Protein AF-A0A419JUA5-F1 (afdb_monomer_lite)

Sequence (119 aa):
MATEVEEERRRYKEACKEIARLALSRRAEKLNLNRLKKEVSRKYGLSSIPKNSDVLNIGISMLRGEEGAGGGVAVASVAEELRERLRRKPMRTASGVAPVAVMTSPHPCPHGRCVMCPG

pLDDT: mean 79.69, std 13.71, range [39.69, 95.5]

Secondary structure (DSSP, 8-state):
-HHHHHHHHHHHHHHHHHHHHHHHHS-GGG--HHHHHHHHHHHTT-SSPPPHHHHHHHHHHHHTSS-SSS-HHHHHHHHHHHHHHH-SS--SSTTS-------PPP---TT---TT---

Radius of gyration: 23.97 Å; chains: 1; bounding box: 47×40×68 Å

Structure (mmCIF, N/CA/C/O backbone):
data_AF-A0A419JUA5-F1
#
_entry.id   AF-A0A419JUA5-F1
#
loop_
_atom_site.group_PDB
_atom_site.id
_atom_site.type_symbol
_atom_site.label_atom_id
_atom_site.label_alt_id
_atom_site.label_comp_id
_atom_site.label_asym_id
_atom_site.label_entity_id
_atom_site.label_seq_id
_atom_site.pdbx_PDB_ins_code
_atom_site.Cartn_x
_atom_site.Cartn_y
_atom_site.Cartn_z
_atom_site.occupancy
_atom_site.B_iso_or_equiv
_atom_site.auth_seq_id
_atom_site.auth_comp_id
_atom_site.auth_asym_id
_atom_site.auth_atom_id
_atom_site.pdbx_PDB_model_num
ATOM 1 N N . MET A 1 1 ? -18.935 18.774 18.984 1.00 58.78 1 MET A N 1
ATOM 2 C CA . MET A 1 1 ? -18.095 18.990 17.784 1.00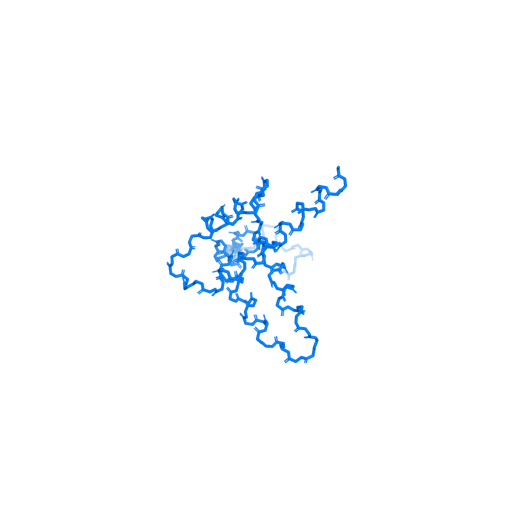 58.78 1 MET A CA 1
ATOM 3 C C . MET A 1 1 ? -16.613 18.686 18.015 1.00 58.78 1 MET A C 1
ATOM 5 O O . MET A 1 1 ? -16.153 17.707 17.450 1.00 58.78 1 MET A O 1
ATOM 9 N N . ALA A 1 2 ? -15.850 19.438 18.826 1.00 61.34 2 ALA A N 1
ATOM 10 C CA . ALA A 1 2 ? -14.408 19.158 19.011 1.00 61.34 2 ALA A CA 1
ATOM 11 C C . ALA A 1 2 ? -14.124 17.786 19.663 1.00 61.34 2 ALA A C 1
ATOM 13 O O . ALA A 1 2 ? -13.253 17.047 19.217 1.00 61.34 2 ALA A O 1
ATOM 14 N N . THR A 1 3 ? -14.928 17.411 20.655 1.00 70.12 3 THR A N 1
ATOM 15 C CA . THR A 1 3 ? -14.804 16.152 21.406 1.00 70.12 3 THR A CA 1
ATOM 16 C C . THR A 1 3 ? -15.174 14.912 20.582 1.00 70.12 3 THR A C 1
ATOM 18 O O . THR A 1 3 ? -14.514 13.882 20.676 1.00 70.12 3 THR A O 1
ATOM 21 N N . GLU A 1 4 ? -16.180 15.010 19.713 1.00 73.38 4 GLU A N 1
ATOM 22 C CA . GLU A 1 4 ? -16.639 13.898 18.862 1.00 73.38 4 GLU A CA 1
ATOM 23 C C . GLU A 1 4 ? -15.606 13.531 17.788 1.00 73.38 4 GLU A C 1
ATOM 25 O O . GLU A 1 4 ? -15.375 12.352 17.516 1.00 73.38 4 GLU A O 1
ATOM 30 N N . VAL A 1 5 ? -14.931 14.538 17.222 1.00 79.00 5 VAL A N 1
ATOM 31 C CA . VAL A 1 5 ? -13.859 14.347 16.232 1.00 79.00 5 VAL A CA 1
ATOM 32 C C . VAL A 1 5 ? -12.633 13.690 16.873 1.00 79.00 5 VAL A C 1
ATOM 34 O O . VAL A 1 5 ? -11.998 12.819 16.272 1.00 79.00 5 VAL A O 1
ATOM 37 N N . GLU A 1 6 ? -12.298 14.062 18.109 1.00 81.00 6 GLU A N 1
ATOM 38 C CA . GLU A 1 6 ? -11.208 13.432 18.860 1.00 81.00 6 GLU A CA 1
ATOM 39 C C . GLU A 1 6 ? -11.510 11.970 19.206 1.00 81.00 6 GLU A C 1
ATOM 41 O O . GLU A 1 6 ? -10.637 11.106 19.057 1.00 81.00 6 GLU A O 1
ATOM 46 N N . GLU A 1 7 ? -12.749 11.660 19.591 1.00 83.50 7 GLU A N 1
ATOM 47 C CA . GLU A 1 7 ? -13.187 10.288 19.845 1.00 83.50 7 GLU A CA 1
ATOM 48 C C . GLU A 1 7 ? -13.207 9.424 18.584 1.00 83.50 7 GLU A C 1
ATOM 50 O O . GLU A 1 7 ? -12.784 8.265 18.626 1.00 83.50 7 GLU A O 1
ATOM 55 N N . GLU A 1 8 ? -13.675 9.955 17.454 1.00 85.44 8 GLU A N 1
ATOM 56 C CA . GLU A 1 8 ? -13.622 9.252 16.169 1.00 85.44 8 GLU A CA 1
ATOM 57 C C . GLU A 1 8 ? -12.167 8.976 15.767 1.00 85.44 8 GLU A C 1
ATOM 59 O O . GLU A 1 8 ? -11.818 7.861 15.370 1.00 85.44 8 GLU A O 1
ATOM 64 N N . ARG A 1 9 ? -11.270 9.947 15.974 1.00 86.69 9 ARG A N 1
ATOM 65 C CA . ARG A 1 9 ? -9.834 9.773 15.729 1.00 86.69 9 ARG A CA 1
ATOM 66 C C . ARG A 1 9 ? -9.205 8.736 16.660 1.00 86.69 9 ARG A C 1
ATOM 68 O O . ARG A 1 9 ? -8.311 8.001 16.228 1.00 86.69 9 ARG A O 1
ATOM 75 N N . ARG A 1 10 ? -9.645 8.649 17.921 1.00 88.25 10 ARG A N 1
ATOM 76 C CA . ARG A 1 10 ? -9.202 7.613 18.870 1.00 88.25 10 ARG A CA 1
ATOM 77 C C . ARG A 1 10 ? -9.643 6.227 18.403 1.00 88.25 10 ARG A C 1
ATOM 79 O O . ARG A 1 10 ? -8.791 5.351 18.250 1.00 88.25 10 ARG A O 1
ATOM 86 N N . ARG A 1 11 ? -10.927 6.070 18.061 1.00 91.25 11 ARG A N 1
ATOM 87 C CA . ARG A 1 11 ? -11.492 4.837 17.483 1.00 91.25 11 ARG A CA 1
ATOM 88 C C . ARG A 1 11 ? -10.762 4.422 16.205 1.00 91.25 11 ARG A C 1
ATOM 90 O O . ARG A 1 11 ? -10.422 3.253 16.041 1.00 91.25 11 ARG A O 1
ATOM 97 N N . TYR A 1 12 ? -10.431 5.376 15.334 1.00 90.75 12 TYR A N 1
ATOM 98 C CA . TYR A 1 12 ? -9.672 5.121 14.107 1.00 90.75 12 TYR A CA 1
ATOM 99 C C . TYR A 1 12 ? -8.259 4.595 14.387 1.00 90.75 12 TYR A C 1
ATOM 101 O O . TYR A 1 12 ? -7.800 3.653 13.736 1.00 90.75 12 TYR A O 1
ATOM 109 N N . LYS A 1 13 ? -7.559 5.169 15.376 1.00 90.38 13 LYS A N 1
ATOM 110 C CA . LYS A 1 13 ? -6.229 4.695 15.791 1.00 90.38 13 LYS A CA 1
ATOM 111 C C . LYS A 1 13 ? -6.289 3.285 16.376 1.00 90.38 13 LYS A C 1
ATOM 113 O O . LYS A 1 13 ? -5.439 2.464 16.043 1.00 90.38 13 LYS A O 1
ATOM 118 N N . GLU A 1 14 ? -7.273 2.999 17.223 1.00 90.50 14 GLU A N 1
ATOM 119 C CA . GLU A 1 14 ? -7.467 1.669 17.812 1.00 90.50 14 GLU A CA 1
ATOM 120 C C . GLU A 1 14 ? -7.783 0.618 16.745 1.00 90.50 14 GLU A C 1
ATOM 122 O O . GLU A 1 14 ? -7.124 -0.421 16.697 1.00 90.50 14 GLU A O 1
ATOM 127 N N . ALA A 1 15 ? -8.683 0.935 15.813 1.00 91.12 15 ALA A N 1
ATOM 128 C CA . ALA A 1 15 ? -8.974 0.087 14.664 1.00 91.12 15 ALA A CA 1
ATOM 129 C C . ALA A 1 15 ? -7.720 -0.202 13.825 1.00 91.12 15 ALA A C 1
ATOM 131 O O . ALA A 1 15 ? -7.474 -1.347 13.450 1.00 91.12 15 ALA A O 1
ATOM 132 N N . CYS A 1 16 ? -6.886 0.811 13.557 1.00 89.94 16 CYS A N 1
ATOM 133 C CA . CYS A 1 16 ? -5.623 0.623 12.840 1.00 89.94 16 CYS A CA 1
ATOM 134 C C . CYS A 1 16 ? -4.675 -0.341 13.569 1.00 89.94 16 CYS A C 1
ATOM 136 O O . CYS A 1 16 ? -4.070 -1.199 12.922 1.00 89.94 16 CYS A O 1
ATOM 138 N N . LYS A 1 17 ? -4.572 -0.237 14.901 1.00 88.94 17 LYS A N 1
ATOM 139 C CA . LYS A 1 17 ? -3.761 -1.149 15.723 1.00 88.94 17 LYS A CA 1
ATOM 140 C C . LYS A 1 17 ? -4.301 -2.578 15.680 1.00 88.94 17 LYS A C 1
ATOM 142 O O . LYS A 1 17 ? -3.521 -3.512 15.503 1.00 88.94 17 LYS A O 1
ATOM 147 N N . GLU A 1 18 ? -5.616 -2.763 15.799 1.00 89.19 18 GLU A N 1
ATOM 148 C CA . GLU A 1 18 ? -6.234 -4.093 15.724 1.00 89.19 18 GLU A CA 1
ATOM 149 C C . GLU A 1 18 ? -6.026 -4.729 14.343 1.00 89.19 18 GLU A C 1
ATOM 151 O O . GLU A 1 18 ? -5.620 -5.889 14.258 1.00 89.19 18 GLU A O 1
ATOM 156 N N . ILE A 1 19 ? -6.202 -3.962 13.259 1.00 89.19 19 ILE A N 1
ATOM 157 C CA . ILE A 1 19 ? -5.938 -4.443 11.895 1.00 89.19 19 ILE A CA 1
ATOM 158 C C . ILE A 1 19 ? -4.477 -4.875 11.750 1.00 89.19 19 ILE A C 1
ATOM 160 O O . ILE A 1 19 ? -4.233 -5.935 11.183 1.00 89.19 19 ILE A O 1
ATOM 164 N N . ALA A 1 20 ? -3.514 -4.097 12.255 1.00 87.38 20 ALA A N 1
ATOM 165 C CA . ALA A 1 20 ? -2.096 -4.446 12.173 1.00 87.38 20 ALA A CA 1
ATOM 166 C C . ALA A 1 20 ? -1.775 -5.750 12.928 1.00 87.38 20 ALA A C 1
ATOM 168 O O . ALA A 1 20 ? -1.112 -6.627 12.378 1.00 87.38 20 ALA A O 1
ATOM 169 N N . ARG A 1 21 ? -2.309 -5.928 14.146 1.00 86.06 21 ARG A N 1
ATOM 170 C CA . ARG A 1 21 ? -2.139 -7.165 14.933 1.00 86.06 21 ARG A CA 1
ATOM 171 C C . ARG A 1 21 ? -2.728 -8.383 14.227 1.00 86.06 21 ARG A C 1
ATOM 173 O O . ARG A 1 21 ? -2.057 -9.402 14.097 1.00 86.06 21 ARG A O 1
ATOM 180 N N . LEU A 1 22 ? -3.967 -8.275 13.742 1.00 86.25 22 LEU A N 1
ATOM 181 C CA . LEU A 1 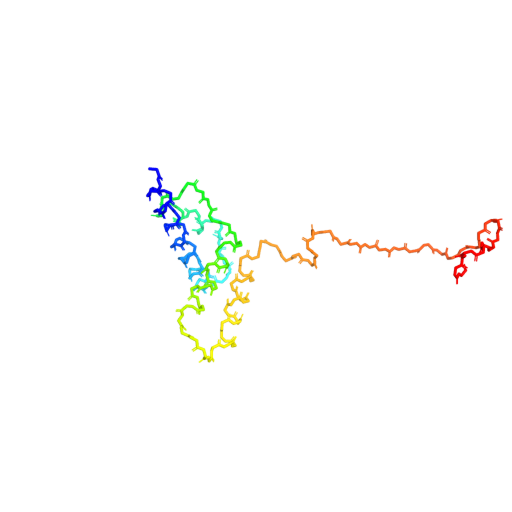22 ? -4.644 -9.361 13.023 1.00 86.25 22 LEU A CA 1
ATOM 182 C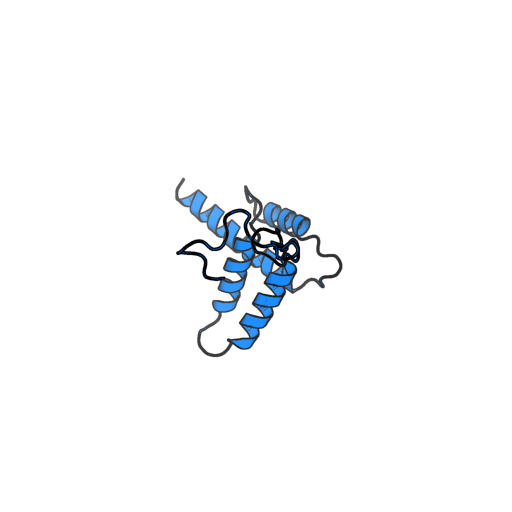 C . LEU A 1 22 ? -3.970 -9.670 11.684 1.00 86.25 22 LEU A C 1
ATOM 184 O O . LEU A 1 22 ? -3.942 -10.824 11.250 1.00 86.25 22 LEU A O 1
ATOM 188 N N . ALA A 1 23 ? -3.424 -8.641 11.035 1.00 84.62 23 ALA A N 1
ATOM 189 C CA . ALA A 1 23 ? -2.657 -8.794 9.816 1.00 84.62 23 ALA A CA 1
ATOM 190 C C . ALA A 1 23 ? -1.345 -9.534 10.054 1.00 84.62 23 ALA A C 1
ATOM 192 O O . ALA A 1 23 ? -0.940 -10.203 9.122 1.00 84.62 23 ALA A O 1
ATOM 193 N N . LEU A 1 24 ? -0.720 -9.465 11.236 1.00 81.62 24 LEU A N 1
ATOM 194 C CA . LEU A 1 24 ? 0.493 -10.221 11.592 1.00 81.62 24 LEU A CA 1
ATOM 195 C C . LEU A 1 24 ? 0.185 -11.641 12.100 1.00 81.62 24 LEU A C 1
ATOM 197 O O . LEU A 1 24 ? 0.889 -12.588 11.757 1.00 81.62 24 LEU A O 1
ATOM 201 N N . SER A 1 25 ? -0.902 -11.825 12.855 1.00 78.88 25 SER A N 1
ATOM 202 C CA . SER A 1 25 ? -1.219 -13.117 13.483 1.00 78.88 25 SER A CA 1
ATOM 203 C C . SER A 1 25 ? -1.811 -14.169 12.536 1.00 78.88 25 SER A C 1
ATOM 205 O O . SER A 1 25 ? -1.601 -15.365 12.735 1.00 78.88 25 SER A O 1
ATOM 207 N N . ARG A 1 26 ? -2.554 -13.775 11.493 1.00 71.06 26 ARG A N 1
ATOM 208 C CA . ARG A 1 26 ? -3.169 -14.730 10.549 1.00 71.06 26 ARG A CA 1
ATOM 209 C C . ARG A 1 26 ? -2.180 -15.170 9.463 1.00 71.06 26 ARG A C 1
ATOM 211 O O . ARG A 1 26 ? -1.662 -14.319 8.754 1.00 71.06 26 ARG A O 1
ATOM 218 N N . ARG A 1 27 ? -1.964 -16.482 9.271 1.00 58.84 27 ARG A N 1
ATOM 219 C CA . ARG A 1 27 ? -1.168 -17.025 8.143 1.00 58.84 27 ARG A CA 1
ATOM 220 C C . ARG A 1 27 ? -1.685 -16.498 6.791 1.00 58.84 27 ARG A C 1
ATOM 222 O O . ARG A 1 27 ? -2.891 -16.418 6.563 1.00 58.84 27 ARG A O 1
ATOM 229 N N . ALA A 1 28 ? -0.750 -16.146 5.910 1.00 55.75 28 ALA A N 1
ATOM 230 C CA . ALA A 1 28 ? -0.958 -15.301 4.733 1.00 55.75 28 ALA A CA 1
ATOM 231 C C . ALA A 1 28 ? -1.815 -15.909 3.603 1.00 55.75 28 ALA A C 1
ATOM 233 O O . ALA A 1 28 ? -2.300 -15.168 2.753 1.00 55.75 28 ALA A O 1
ATOM 234 N N . GLU A 1 29 ? -2.058 -17.220 3.586 1.00 54.81 29 GLU A N 1
ATOM 235 C CA . GLU A 1 29 ? -2.537 -17.899 2.371 1.00 54.81 29 GLU A CA 1
ATOM 236 C C . GLU A 1 29 ? -3.947 -17.496 1.902 1.00 54.81 29 GLU A C 1
ATOM 238 O O . GLU A 1 29 ? -4.250 -17.638 0.719 1.00 54.81 29 GLU A O 1
ATOM 243 N N . LYS A 1 30 ? -4.816 -16.954 2.773 1.00 56.16 30 LYS A N 1
ATOM 244 C CA . LYS A 1 30 ? -6.175 -16.498 2.392 1.00 56.16 30 LYS A CA 1
ATOM 245 C C . LYS A 1 30 ? -6.655 -15.247 3.136 1.00 56.16 30 LYS A C 1
ATOM 247 O O . LYS A 1 30 ? -7.859 -15.068 3.346 1.00 56.16 30 LYS A O 1
ATOM 252 N N . LEU A 1 31 ? -5.753 -14.363 3.569 1.00 65.12 31 LEU A N 1
ATOM 253 C CA . LEU A 1 31 ? -6.182 -13.156 4.279 1.00 65.12 31 LEU A CA 1
ATOM 254 C C . LEU A 1 31 ? -6.809 -12.146 3.304 1.00 65.12 31 LEU A C 1
ATOM 256 O O . LEU A 1 31 ? -6.123 -11.359 2.657 1.00 65.12 31 LEU A O 1
ATOM 260 N N . ASN A 1 32 ? -8.141 -12.117 3.233 1.00 78.44 32 ASN A N 1
ATOM 261 C CA . ASN A 1 32 ? -8.845 -11.045 2.536 1.00 78.44 32 ASN A CA 1
ATOM 262 C C . ASN A 1 32 ? -8.792 -9.760 3.383 1.00 78.44 32 ASN A C 1
ATOM 264 O O . ASN A 1 32 ? -9.666 -9.499 4.213 1.00 78.44 32 ASN A O 1
ATOM 268 N N . LEU A 1 33 ? -7.747 -8.953 3.177 1.00 81.31 33 LEU A N 1
ATOM 269 C CA . LEU A 1 33 ? -7.512 -7.707 3.918 1.00 81.31 33 LEU A CA 1
ATOM 270 C C . LEU A 1 33 ? -8.676 -6.722 3.831 1.00 81.31 33 LEU A C 1
ATOM 272 O O . LEU A 1 33 ? -8.969 -6.033 4.805 1.00 81.31 33 LEU A O 1
ATOM 276 N N . ASN A 1 34 ? -9.366 -6.662 2.693 1.00 84.50 34 ASN A N 1
ATOM 277 C CA . ASN A 1 34 ? -10.521 -5.782 2.538 1.00 84.50 34 ASN A CA 1
ATOM 278 C C . ASN A 1 34 ? -11.676 -6.219 3.445 1.00 84.50 34 ASN A C 1
ATOM 280 O O . ASN A 1 34 ? -12.337 -5.372 4.043 1.00 84.50 34 ASN A O 1
ATOM 284 N N . ARG A 1 35 ? -11.899 -7.531 3.587 1.00 86.62 35 ARG A N 1
ATOM 285 C CA . ARG A 1 35 ? -12.896 -8.073 4.516 1.00 86.62 35 ARG A CA 1
ATOM 286 C C . ARG A 1 35 ? -12.513 -7.793 5.968 1.00 86.62 35 ARG A C 1
ATOM 288 O O . ARG A 1 35 ? -13.343 -7.272 6.704 1.00 86.62 35 ARG A O 1
ATOM 295 N N . LEU A 1 36 ? -11.252 -8.036 6.337 1.00 87.19 36 LEU A N 1
ATOM 296 C CA . LEU A 1 36 ? -10.731 -7.733 7.675 1.00 87.19 36 LEU A CA 1
ATOM 297 C C . LEU A 1 36 ? -10.948 -6.258 8.037 1.00 87.19 36 LEU A C 1
ATOM 299 O O . LEU A 1 36 ? -11.481 -5.937 9.094 1.00 87.19 36 LEU A O 1
ATOM 303 N N . LYS A 1 37 ? -10.592 -5.348 7.126 1.00 87.62 37 LYS A N 1
ATOM 304 C CA . LYS A 1 37 ? -10.784 -3.910 7.324 1.00 87.62 37 LYS A CA 1
ATOM 305 C C . LYS A 1 37 ? -12.250 -3.534 7.490 1.00 87.62 37 LYS A C 1
ATOM 307 O O . LYS A 1 37 ? -12.546 -2.704 8.342 1.00 87.62 37 LYS A O 1
ATOM 312 N N . LYS A 1 38 ? -13.161 -4.138 6.721 1.00 88.69 38 LYS A N 1
ATOM 313 C CA . LYS A 1 38 ? -14.610 -3.914 6.865 1.00 88.69 38 LYS A CA 1
ATOM 314 C C . LYS A 1 38 ? -15.134 -4.406 8.214 1.00 88.69 38 LYS A C 1
ATOM 316 O O . LYS A 1 38 ? -15.895 -3.687 8.852 1.00 88.69 38 LYS A O 1
ATOM 321 N N . GLU A 1 39 ? -14.723 -5.596 8.650 1.00 89.50 39 GLU A N 1
ATOM 322 C CA . GLU A 1 39 ? -15.116 -6.167 9.946 1.00 89.50 39 GLU A CA 1
ATOM 323 C C . GLU A 1 39 ? -14.654 -5.273 11.105 1.00 89.50 39 GLU A C 1
ATOM 325 O O . GLU A 1 39 ? -15.469 -4.885 11.942 1.00 89.50 39 GLU A O 1
ATOM 330 N N . VAL A 1 40 ? -13.386 -4.847 11.100 1.00 90.00 40 VAL A N 1
ATOM 331 C CA . VAL A 1 40 ? -12.858 -3.951 12.139 1.00 90.00 40 VAL A CA 1
ATOM 332 C C . VAL A 1 40 ? -13.503 -2.561 12.060 1.00 90.00 40 VAL A C 1
ATOM 334 O O . VAL A 1 40 ? -13.882 -2.006 13.086 1.00 90.00 40 VAL A O 1
ATOM 337 N N . SER A 1 41 ? -13.719 -2.009 10.861 1.00 91.00 41 SER A N 1
ATOM 338 C CA . SER A 1 41 ? -14.383 -0.699 10.716 1.00 91.00 41 SER A CA 1
ATOM 339 C C . SER A 1 41 ? -15.806 -0.716 11.277 1.00 91.00 41 SER A C 1
ATOM 341 O O . SER A 1 41 ? -16.205 0.236 11.940 1.00 91.00 41 SER A O 1
ATOM 343 N N . ARG A 1 42 ? -16.549 -1.817 11.081 1.00 89.75 42 ARG A N 1
ATOM 344 C CA . ARG A 1 42 ? -17.875 -2.015 11.689 1.00 89.75 42 ARG A CA 1
ATOM 345 C C . ARG A 1 42 ? -17.798 -2.120 13.209 1.00 89.75 42 ARG A C 1
ATOM 347 O O . ARG A 1 42 ? -18.607 -1.496 13.883 1.00 89.75 42 ARG A O 1
ATOM 354 N N . LYS A 1 43 ? -16.827 -2.871 13.741 1.00 91.56 43 LYS A N 1
ATOM 355 C CA . LYS A 1 43 ? -16.625 -3.049 15.189 1.00 91.56 43 LYS A CA 1
ATOM 356 C C . LYS A 1 43 ? -16.389 -1.718 15.912 1.00 91.56 43 LYS A C 1
ATOM 358 O O . LYS A 1 43 ? -16.925 -1.513 16.992 1.00 91.56 43 LYS A O 1
ATOM 363 N N . TYR A 1 44 ? -15.619 -0.817 15.303 1.00 89.38 44 TYR A N 1
ATOM 364 C CA . TYR A 1 44 ? -15.305 0.501 15.868 1.00 89.38 44 TYR A CA 1
ATOM 365 C C . TYR A 1 44 ? -16.275 1.616 15.443 1.00 89.38 44 TYR A C 1
ATOM 367 O O . TYR A 1 44 ? -16.096 2.763 15.856 1.00 89.38 44 TYR A O 1
ATOM 375 N N . GLY A 1 45 ? -17.289 1.305 14.626 1.00 87.94 45 GLY A N 1
ATOM 376 C CA . GLY A 1 45 ? -18.260 2.283 14.128 1.00 87.94 45 GLY A CA 1
ATOM 377 C C . GLY A 1 45 ? -17.624 3.404 13.300 1.00 87.94 45 GLY A C 1
ATOM 378 O O . GLY A 1 45 ? -18.009 4.560 13.446 1.00 87.94 45 GLY A O 1
ATOM 379 N N . LEU A 1 46 ? -16.612 3.084 12.486 1.00 89.31 46 LEU A N 1
ATOM 380 C CA . LEU A 1 46 ? -15.907 4.078 11.675 1.00 89.31 46 LEU A CA 1
ATOM 381 C C . LEU A 1 46 ? -16.737 4.503 10.462 1.00 89.31 46 LEU A C 1
ATOM 383 O O . LEU A 1 46 ? -17.295 3.665 9.754 1.00 89.31 46 LEU A O 1
ATOM 387 N N . SER A 1 47 ? -16.718 5.803 10.172 1.00 84.75 47 SER A N 1
ATOM 388 C CA . SER A 1 47 ? -17.312 6.401 8.970 1.00 84.75 47 SER A CA 1
ATOM 389 C C . SER A 1 47 ? -16.577 6.019 7.676 1.00 84.75 47 SER A C 1
ATOM 391 O O . SER A 1 47 ? -17.156 6.037 6.591 1.00 84.75 47 SER A O 1
ATOM 393 N N . SER A 1 48 ? -15.295 5.649 7.777 1.00 87.19 48 SER A N 1
ATOM 394 C CA . SER A 1 48 ? -14.427 5.341 6.641 1.00 87.19 48 SER A CA 1
ATOM 395 C C . SER A 1 48 ? -13.516 4.148 6.917 1.00 87.19 48 SER A C 1
ATOM 397 O O . SER A 1 48 ? -13.144 3.859 8.055 1.00 87.19 48 SER A O 1
ATOM 399 N N . ILE A 1 49 ? -13.133 3.448 5.848 1.00 90.38 49 ILE A N 1
ATOM 400 C CA . ILE A 1 49 ? -12.247 2.287 5.923 1.00 90.38 49 ILE A CA 1
ATOM 401 C C . ILE A 1 49 ? -10.793 2.766 6.070 1.00 90.38 49 ILE A C 1
ATOM 403 O O . ILE A 1 49 ? -10.319 3.518 5.212 1.00 90.38 49 ILE A O 1
ATOM 407 N N . PRO A 1 50 ? -10.034 2.279 7.071 1.00 89.75 50 PRO A N 1
ATOM 408 C CA . PRO A 1 50 ? -8.651 2.689 7.270 1.00 89.75 50 PRO A CA 1
ATOM 409 C C . PRO A 1 50 ? -7.757 2.459 6.050 1.00 89.75 50 PRO A C 1
ATOM 411 O O . PRO A 1 50 ? -7.790 1.388 5.429 1.00 89.75 50 PRO A O 1
ATOM 414 N N . LYS A 1 51 ? -6.896 3.427 5.719 1.00 88.56 51 LYS A N 1
ATOM 415 C CA . LYS A 1 51 ? -5.933 3.309 4.608 1.00 88.56 51 LYS A CA 1
ATOM 416 C C . LYS A 1 51 ? -4.805 2.334 4.952 1.00 88.56 51 LYS A C 1
ATOM 418 O O . LYS A 1 51 ? -4.491 2.102 6.114 1.00 88.56 51 LYS A O 1
ATOM 423 N N . ASN A 1 52 ? -4.189 1.708 3.945 1.00 87.62 52 ASN A N 1
ATOM 424 C CA . ASN A 1 52 ? -3.051 0.800 4.180 1.00 87.62 52 ASN A CA 1
ATOM 425 C C . ASN A 1 52 ? -1.848 1.558 4.770 1.00 87.62 52 ASN A C 1
ATOM 427 O O . ASN A 1 52 ? -1.196 1.031 5.663 1.00 87.62 52 ASN A O 1
ATOM 431 N N . SER A 1 53 ? -1.615 2.800 4.325 1.00 85.38 53 SER A N 1
ATOM 432 C CA . SER A 1 53 ? -0.603 3.711 4.880 1.00 85.38 53 SER A CA 1
ATOM 433 C C . SER A 1 53 ? -0.798 3.953 6.374 1.00 85.38 53 SER A C 1
ATOM 435 O O . SER A 1 53 ? 0.158 3.908 7.138 1.00 85.38 53 SER A O 1
ATOM 437 N N . ASP A 1 54 ? -2.043 4.171 6.793 1.00 89.38 54 ASP A N 1
ATOM 438 C CA . ASP A 1 54 ? -2.359 4.559 8.166 1.00 89.38 54 ASP A CA 1
ATOM 439 C C . ASP A 1 54 ? -2.222 3.363 9.102 1.00 89.38 54 ASP A C 1
ATOM 441 O O . ASP A 1 54 ? -1.600 3.476 10.153 1.00 89.38 54 ASP A O 1
ATOM 445 N N . VAL A 1 55 ? -2.716 2.193 8.679 1.00 89.50 55 VAL A N 1
ATOM 446 C CA . VAL A 1 55 ? -2.516 0.925 9.397 1.00 89.50 55 VAL A CA 1
ATOM 447 C C . VAL A 1 55 ? -1.027 0.619 9.547 1.00 89.50 55 VAL A C 1
ATOM 449 O O . VAL A 1 55 ? -0.600 0.214 10.623 1.00 89.50 55 VAL A O 1
ATOM 452 N N . LEU A 1 56 ? -0.227 0.846 8.501 1.00 86.69 56 LEU A N 1
ATOM 453 C CA . LEU A 1 56 ? 1.215 0.634 8.558 1.00 86.69 56 LEU A CA 1
ATOM 454 C C . LEU A 1 56 ? 1.889 1.601 9.542 1.00 86.69 56 LEU A C 1
ATOM 456 O O . LEU A 1 56 ? 2.607 1.165 10.435 1.00 86.69 56 LEU A O 1
ATOM 460 N N . ASN A 1 57 ? 1.636 2.904 9.411 1.00 85.62 57 ASN A N 1
ATOM 461 C CA . ASN A 1 57 ? 2.272 3.927 10.243 1.00 85.62 57 ASN A CA 1
ATOM 462 C C . ASN A 1 57 ? 1.869 3.804 11.719 1.00 85.62 57 ASN A C 1
ATOM 464 O O . ASN A 1 57 ? 2.724 3.888 12.599 1.00 85.62 57 ASN A O 1
ATOM 468 N N . ILE A 1 58 ? 0.581 3.578 11.995 1.00 87.50 58 ILE A N 1
ATOM 469 C CA . ILE A 1 58 ? 0.049 3.436 13.359 1.00 87.50 58 ILE A CA 1
ATOM 470 C C . ILE A 1 58 ? 0.422 2.072 13.956 1.00 87.50 58 ILE A C 1
ATOM 472 O O . ILE A 1 58 ? 0.706 1.974 15.148 1.00 87.50 58 ILE A O 1
ATOM 476 N N . GLY A 1 59 ? 0.447 1.015 13.142 1.00 82.56 59 GLY A N 1
ATOM 477 C CA . GLY A 1 59 ? 0.913 -0.304 13.566 1.00 82.56 59 GLY A CA 1
ATOM 478 C C . GLY A 1 59 ? 2.387 -0.278 13.967 1.00 82.56 59 GLY A C 1
ATOM 479 O O . GLY A 1 59 ? 2.737 -0.746 15.045 1.00 82.56 59 GLY A O 1
ATOM 480 N N . ILE A 1 60 ? 3.244 0.349 13.153 1.00 81.06 60 ILE A N 1
ATOM 481 C CA . ILE A 1 60 ? 4.669 0.515 13.469 1.00 81.06 60 ILE A CA 1
ATOM 482 C C . ILE A 1 60 ? 4.863 1.416 14.693 1.00 81.06 60 ILE A C 1
ATOM 484 O O . ILE A 1 60 ? 5.712 1.117 15.527 1.00 81.06 60 ILE A O 1
ATOM 488 N N . SER A 1 61 ? 4.096 2.503 14.839 1.00 79.44 61 SER A N 1
ATOM 489 C CA . SER A 1 61 ? 4.226 3.371 16.016 1.00 79.44 61 SER A CA 1
ATOM 490 C C . SER A 1 61 ? 3.802 2.678 17.311 1.00 79.44 61 SER A C 1
ATOM 492 O O . SER A 1 61 ? 4.383 2.962 18.352 1.00 79.44 61 SER A O 1
ATOM 494 N N . MET A 1 62 ? 2.859 1.728 17.253 1.00 73.75 62 MET A N 1
ATOM 495 C CA . MET A 1 62 ? 2.547 0.855 18.387 1.00 73.75 62 MET A CA 1
ATOM 496 C C . MET A 1 62 ? 3.752 -0.017 18.763 1.00 73.75 62 MET A C 1
ATOM 498 O O . MET A 1 62 ? 4.104 -0.073 19.931 1.00 73.75 62 MET A O 1
ATOM 502 N N . LEU A 1 63 ? 4.397 -0.650 17.781 1.00 67.38 63 LEU A N 1
ATOM 503 C CA . LEU A 1 63 ? 5.550 -1.534 17.999 1.00 67.38 63 LEU A CA 1
ATOM 504 C C . LEU A 1 63 ? 6.811 -0.786 18.464 1.00 67.38 63 LEU A C 1
ATOM 506 O O . LEU A 1 63 ? 7.705 -1.387 19.042 1.00 67.38 63 LEU A O 1
ATOM 510 N N . ARG A 1 64 ? 6.895 0.521 18.194 1.00 66.50 64 ARG A N 1
ATOM 511 C CA . ARG A 1 64 ? 7.968 1.410 18.675 1.00 66.50 64 ARG A CA 1
ATOM 512 C C . ARG A 1 64 ? 7.681 2.023 20.050 1.00 66.50 64 ARG A C 1
ATOM 514 O O . ARG A 1 64 ? 8.564 2.661 20.606 1.00 66.50 64 ARG A O 1
ATOM 521 N N . GLY A 1 65 ? 6.445 1.906 20.541 1.00 53.84 65 GLY A N 1
ATOM 522 C CA . GLY A 1 65 ? 5.958 2.540 21.770 1.00 53.84 65 GLY A CA 1
ATOM 523 C C . GLY A 1 65 ? 6.150 1.713 23.042 1.00 53.84 65 GLY A C 1
ATOM 524 O O . GLY A 1 65 ? 5.738 2.165 24.104 1.00 53.84 65 GLY A O 1
ATOM 525 N N . GLU A 1 66 ? 6.774 0.541 22.947 1.00 47.56 66 GLU A N 1
ATOM 526 C CA . GLU A 1 66 ? 7.291 -0.213 24.089 1.00 47.56 66 GLU A CA 1
ATOM 527 C C . GLU A 1 66 ? 8.814 -0.015 24.122 1.00 47.56 66 GLU A C 1
ATOM 529 O O . GLU A 1 66 ? 9.573 -0.776 23.539 1.00 47.56 66 GLU A O 1
ATOM 534 N N . GLU A 1 67 ? 9.189 1.104 24.746 1.00 39.69 67 GLU A N 1
ATOM 535 C CA . GLU A 1 67 ? 10.498 1.479 25.296 1.00 39.69 67 GLU A CA 1
ATOM 536 C C . GLU A 1 67 ? 11.721 1.580 24.360 1.00 39.69 67 GLU A C 1
ATOM 538 O O . GLU A 1 67 ? 12.024 0.755 23.499 1.00 39.69 67 GLU A O 1
ATOM 543 N N . GLY A 1 68 ? 12.447 2.687 24.537 1.00 45.53 68 GLY A N 1
ATOM 544 C CA . GLY A 1 68 ? 13.688 2.972 23.836 1.00 45.53 68 GLY A CA 1
ATOM 545 C C . GLY A 1 68 ? 14.785 1.942 24.112 1.00 45.53 68 GLY A C 1
ATOM 546 O O . GLY A 1 68 ? 14.756 1.206 25.087 1.00 45.53 68 GLY A O 1
ATOM 547 N N . ALA A 1 69 ? 15.797 1.969 23.243 1.00 42.44 69 ALA A N 1
ATOM 548 C CA . ALA A 1 69 ? 17.079 1.284 23.405 1.00 42.44 69 ALA A CA 1
ATOM 549 C C . ALA A 1 69 ? 17.021 -0.263 23.435 1.00 42.44 69 ALA A C 1
ATOM 551 O O . ALA A 1 69 ? 17.080 -0.885 24.486 1.00 42.44 69 ALA A O 1
ATOM 552 N N . GLY A 1 70 ? 17.023 -0.903 22.254 1.00 40.38 70 GLY A N 1
ATOM 553 C CA . GLY A 1 70 ? 17.472 -2.307 22.144 1.00 40.38 70 GLY A CA 1
ATOM 554 C C . GLY A 1 70 ? 16.865 -3.170 21.032 1.00 40.38 70 GLY A C 1
ATOM 555 O O . GLY A 1 70 ? 17.459 -4.172 20.653 1.00 40.38 70 GLY A O 1
ATOM 556 N N . GLY A 1 71 ? 15.717 -2.797 20.458 1.00 45.38 71 GLY A N 1
ATOM 557 C CA . GLY A 1 71 ? 14.920 -3.684 19.587 1.00 45.38 71 GLY A CA 1
ATOM 558 C C . GLY A 1 71 ? 14.991 -3.432 18.073 1.00 45.38 71 GLY A C 1
ATOM 559 O O . GLY A 1 71 ? 14.030 -3.730 17.365 1.00 45.38 71 GLY A O 1
ATOM 560 N N . GLY A 1 72 ? 16.070 -2.841 17.548 1.00 52.78 72 GLY A N 1
ATOM 561 C CA . GLY A 1 72 ? 16.113 -2.343 16.160 1.00 52.78 72 GLY A CA 1
ATOM 562 C C . GLY A 1 72 ? 15.836 -3.396 15.075 1.00 52.78 72 GLY A C 1
ATOM 563 O O . GLY A 1 72 ? 15.202 -3.088 14.067 1.00 52.78 72 GLY A O 1
ATOM 564 N N . VAL A 1 73 ? 16.258 -4.645 15.295 1.00 55.09 73 VAL A N 1
ATOM 565 C CA . VAL A 1 73 ? 16.169 -5.723 14.293 1.00 55.09 73 VAL A CA 1
ATOM 566 C C . VAL A 1 73 ? 14.778 -6.371 14.261 1.00 55.09 73 VAL A C 1
ATOM 568 O O . VAL A 1 73 ? 14.230 -6.589 13.183 1.00 55.09 73 VAL A O 1
ATOM 571 N N . ALA A 1 74 ? 14.160 -6.611 15.424 1.00 61.75 74 ALA A N 1
ATOM 572 C CA . ALA A 1 74 ? 12.840 -7.245 15.513 1.00 61.75 74 ALA A CA 1
ATOM 573 C C . ALA A 1 74 ? 11.710 -6.324 15.016 1.00 61.75 74 ALA A C 1
ATOM 575 O O . ALA A 1 74 ? 10.770 -6.770 14.366 1.00 61.75 74 ALA A O 1
ATOM 576 N N . VAL A 1 75 ? 11.812 -5.014 15.259 1.00 67.50 75 VAL A N 1
ATOM 577 C CA . VAL A 1 75 ? 10.818 -4.054 14.749 1.00 67.50 75 VAL A CA 1
ATOM 578 C C . VAL A 1 75 ? 10.927 -3.904 13.230 1.00 67.50 75 VAL A C 1
ATOM 580 O O . VAL A 1 75 ? 9.913 -3.711 12.557 1.00 67.50 75 VAL A O 1
ATOM 583 N N . ALA A 1 76 ? 12.137 -4.005 12.671 1.00 68.75 76 ALA A N 1
ATOM 584 C CA . ALA A 1 76 ? 12.348 -3.940 11.229 1.00 68.75 76 ALA A CA 1
ATOM 585 C C . ALA A 1 76 ? 11.721 -5.141 10.506 1.00 68.75 76 ALA A C 1
ATOM 587 O O . ALA A 1 76 ? 10.986 -4.929 9.541 1.00 68.75 76 ALA A O 1
ATOM 588 N N . SER A 1 77 ? 11.929 -6.363 11.010 1.00 72.12 77 SER A N 1
ATOM 589 C CA . SER A 1 77 ? 11.360 -7.579 10.412 1.00 72.12 77 SER A CA 1
ATOM 590 C C . SER A 1 77 ? 9.832 -7.595 10.477 1.00 72.12 77 SER A C 1
ATOM 592 O O . SER A 1 77 ? 9.173 -7.843 9.470 1.00 72.12 77 SER A O 1
ATOM 594 N N . VAL A 1 78 ? 9.247 -7.218 11.617 1.00 77.50 78 VAL A N 1
ATOM 595 C CA . VAL A 1 78 ? 7.785 -7.118 11.763 1.00 77.50 78 VAL A CA 1
ATOM 596 C C . VAL A 1 78 ? 7.210 -6.019 10.863 1.00 77.50 78 VAL A C 1
ATOM 598 O O . VAL A 1 78 ? 6.134 -6.174 10.281 1.00 77.50 78 VAL A O 1
ATOM 601 N N . ALA A 1 79 ? 7.920 -4.898 10.710 1.00 79.00 79 ALA A N 1
ATOM 602 C CA . ALA A 1 79 ? 7.501 -3.835 9.805 1.00 79.00 79 ALA A CA 1
ATOM 603 C C . ALA A 1 79 ? 7.577 -4.263 8.332 1.00 79.00 79 ALA A C 1
ATOM 605 O O . ALA A 1 79 ? 6.713 -3.862 7.552 1.00 79.00 79 ALA A O 1
ATOM 606 N N . GLU A 1 80 ? 8.583 -5.043 7.930 1.00 80.75 80 GLU A N 1
ATOM 607 C CA . GLU A 1 80 ? 8.649 -5.629 6.587 1.00 80.75 80 GLU A CA 1
ATOM 608 C C . GLU A 1 80 ? 7.520 -6.623 6.343 1.00 80.75 80 GLU A C 1
ATOM 610 O O . GLU A 1 80 ? 6.811 -6.489 5.348 1.00 80.75 80 GLU A O 1
ATOM 615 N N . GLU A 1 81 ? 7.273 -7.536 7.279 1.00 82.94 81 GLU A N 1
ATOM 616 C CA . GLU A 1 81 ? 6.193 -8.514 7.165 1.00 82.94 81 GLU A CA 1
ATOM 617 C C . GLU A 1 81 ? 4.822 -7.826 7.061 1.00 82.94 81 GLU A C 1
ATOM 619 O O . GLU A 1 81 ? 3.997 -8.154 6.202 1.00 82.94 81 GLU A O 1
ATOM 624 N N . LEU A 1 82 ? 4.581 -6.795 7.876 1.00 82.75 82 LEU A N 1
ATOM 625 C CA . LEU A 1 82 ? 3.357 -6.003 7.796 1.00 82.75 82 LEU A CA 1
ATOM 626 C C . LEU A 1 82 ? 3.254 -5.239 6.465 1.00 82.75 82 LEU A C 1
ATOM 628 O O . LEU A 1 82 ? 2.162 -5.151 5.895 1.00 82.75 82 LEU A O 1
ATOM 632 N N . ARG A 1 83 ? 4.367 -4.692 5.950 1.00 83.56 83 ARG A N 1
ATOM 633 C CA . ARG A 1 83 ? 4.403 -4.038 4.629 1.00 83.56 83 ARG A CA 1
ATOM 634 C C . ARG A 1 83 ? 4.064 -5.014 3.522 1.00 83.56 83 ARG A C 1
ATOM 636 O O . ARG A 1 83 ? 3.260 -4.665 2.663 1.00 83.56 83 ARG A O 1
ATOM 643 N N . GLU A 1 84 ? 4.664 -6.195 3.539 1.00 81.25 84 GLU A N 1
ATOM 644 C CA . GLU A 1 84 ? 4.451 -7.224 2.531 1.00 81.25 84 GLU A CA 1
ATOM 645 C C . GLU A 1 84 ? 2.986 -7.650 2.500 1.00 81.25 84 GLU A C 1
ATOM 647 O O . GLU A 1 84 ? 2.355 -7.617 1.443 1.00 81.25 84 GLU A O 1
ATOM 652 N N . ARG A 1 85 ? 2.398 -7.903 3.673 1.00 79.94 85 ARG A N 1
ATOM 653 C CA . ARG A 1 85 ? 0.981 -8.253 3.787 1.00 79.94 85 ARG A CA 1
ATOM 654 C C . ARG A 1 85 ? 0.076 -7.114 3.317 1.00 79.94 85 ARG A C 1
ATOM 656 O O . ARG A 1 85 ? -0.851 -7.351 2.553 1.00 79.94 85 ARG A O 1
ATOM 663 N N . LEU A 1 86 ? 0.336 -5.862 3.707 1.00 79.38 86 LEU A N 1
ATOM 664 C CA . LEU A 1 86 ? -0.489 -4.706 3.315 1.00 79.38 86 LEU A CA 1
ATOM 665 C C . LEU A 1 86 ? -0.276 -4.240 1.861 1.00 79.38 86 LEU A C 1
ATOM 667 O O . LEU A 1 86 ? -1.001 -3.349 1.393 1.00 79.38 86 LEU A O 1
ATOM 671 N N . ARG A 1 87 ? 0.688 -4.800 1.126 1.00 73.44 87 ARG A N 1
ATOM 672 C CA . ARG A 1 87 ? 0.983 -4.416 -0.257 1.00 73.44 87 ARG A CA 1
ATOM 673 C C . ARG A 1 87 ? -0.087 -4.987 -1.191 1.00 73.44 87 ARG A C 1
ATOM 675 O O . ARG A 1 87 ? -0.201 -6.188 -1.382 1.00 73.44 87 ARG A O 1
ATOM 682 N N . ARG A 1 88 ? -0.884 -4.108 -1.812 1.00 64.06 88 ARG A N 1
ATOM 683 C CA . ARG A 1 88 ? -1.991 -4.508 -2.711 1.00 64.06 88 ARG A CA 1
ATOM 684 C C . ARG A 1 88 ? -1.518 -5.243 -3.969 1.00 64.06 88 ARG A C 1
ATOM 686 O O . ARG A 1 88 ? -2.244 -6.086 -4.482 1.00 64.06 88 ARG A O 1
ATOM 693 N N . LYS A 1 89 ? -0.344 -4.876 -4.492 1.00 62.62 89 LYS A N 1
ATOM 694 C CA . LYS A 1 89 ? 0.288 -5.503 -5.657 1.00 62.62 89 LYS A CA 1
ATOM 695 C C . LYS A 1 89 ? 1.805 -5.305 -5.572 1.00 62.62 89 LYS A C 1
ATOM 697 O O . LYS A 1 89 ? 2.240 -4.183 -5.285 1.00 62.62 89 LYS A O 1
ATOM 702 N N . PRO A 1 90 ? 2.628 -6.336 -5.813 1.00 61.78 90 PRO A N 1
ATOM 703 C CA . PRO A 1 90 ? 4.064 -6.154 -5.957 1.00 61.78 90 PRO A CA 1
ATOM 704 C C . PRO A 1 90 ? 4.344 -5.354 -7.237 1.00 61.78 90 PRO A C 1
ATOM 706 O O . PRO A 1 90 ? 4.449 -5.898 -8.329 1.00 61.78 90 PRO A O 1
ATOM 709 N N . MET A 1 91 ? 4.405 -4.029 -7.116 1.00 63.81 91 MET A N 1
ATOM 710 C CA . MET A 1 91 ? 4.831 -3.128 -8.189 1.00 63.81 91 MET A CA 1
ATOM 711 C C . MET A 1 91 ? 6.341 -2.906 -8.109 1.00 63.81 91 MET A C 1
ATOM 713 O O . MET A 1 91 ? 6.858 -2.635 -7.024 1.00 63.81 91 MET A O 1
ATOM 717 N N . ARG A 1 92 ? 7.041 -3.053 -9.240 1.00 71.31 92 ARG A N 1
ATOM 718 C CA . ARG A 1 92 ? 8.493 -2.818 -9.342 1.00 71.31 92 ARG A CA 1
ATOM 719 C C . ARG A 1 92 ? 8.848 -1.327 -9.414 1.00 71.31 92 ARG A C 1
ATOM 721 O O . ARG A 1 92 ? 9.976 -0.964 -9.117 1.00 71.31 92 ARG A O 1
ATOM 728 N N . THR A 1 93 ? 7.889 -0.473 -9.768 1.00 75.50 93 THR A N 1
ATOM 729 C CA . THR A 1 93 ? 8.053 0.982 -9.894 1.00 75.50 93 THR A CA 1
ATOM 730 C C . THR A 1 93 ? 6.997 1.720 -9.077 1.00 75.50 93 THR A C 1
ATOM 732 O O . THR A 1 93 ? 5.905 1.195 -8.860 1.00 75.50 93 THR A O 1
ATOM 735 N N . ALA A 1 94 ? 7.304 2.944 -8.633 1.00 73.25 94 ALA A N 1
ATOM 736 C CA . ALA A 1 94 ? 6.421 3.755 -7.786 1.00 73.25 94 ALA A CA 1
ATOM 737 C C . ALA A 1 94 ? 5.098 4.166 -8.467 1.00 73.25 94 ALA A C 1
ATOM 739 O O . ALA A 1 94 ? 4.089 4.322 -7.787 1.00 73.25 94 ALA A O 1
ATOM 740 N N . SER A 1 95 ? 5.080 4.296 -9.798 1.00 76.75 95 SER A N 1
ATOM 741 C CA . SER A 1 95 ? 3.876 4.612 -10.584 1.00 76.75 95 SER A CA 1
ATOM 742 C C . SER A 1 95 ? 3.145 3.375 -11.119 1.00 76.75 95 SER A C 1
ATOM 744 O O . SER A 1 95 ? 2.035 3.491 -11.627 1.00 76.75 95 SER A O 1
ATOM 746 N N . GLY A 1 96 ? 3.760 2.189 -11.047 1.00 82.31 96 GLY A N 1
ATOM 747 C CA . GLY A 1 96 ? 3.261 0.982 -11.713 1.00 82.31 96 GLY A CA 1
ATOM 748 C C . GLY A 1 96 ? 3.524 0.942 -13.225 1.00 82.31 96 GLY A C 1
ATOM 749 O O . GLY A 1 96 ? 3.154 -0.040 -13.864 1.00 82.31 96 GLY A O 1
ATOM 750 N N . VAL A 1 97 ? 4.186 1.961 -13.785 1.00 84.69 97 VAL A N 1
ATOM 751 C CA . VAL A 1 97 ? 4.651 2.003 -15.181 1.00 84.69 97 VAL A CA 1
ATOM 752 C C . VAL A 1 97 ? 6.144 1.678 -15.218 1.00 84.69 97 VAL A C 1
ATOM 754 O O . VAL A 1 97 ? 6.906 2.207 -14.406 1.00 84.69 97 VAL A O 1
ATOM 757 N N . ALA A 1 98 ? 6.568 0.800 -16.128 1.00 87.94 98 ALA A N 1
ATOM 758 C CA . ALA A 1 98 ? 7.977 0.473 -16.345 1.00 87.94 98 ALA A CA 1
ATOM 759 C C . ALA A 1 98 ? 8.493 1.230 -17.583 1.00 87.94 98 ALA A C 1
ATOM 761 O O . ALA A 1 98 ? 8.045 0.919 -18.687 1.00 87.94 98 ALA A O 1
ATOM 762 N N . PRO A 1 99 ? 9.388 2.227 -17.434 1.00 88.44 99 PRO A N 1
ATOM 763 C CA . PRO A 1 99 ? 9.976 2.901 -18.584 1.00 88.44 99 PRO A CA 1
ATOM 764 C C . PRO A 1 99 ? 10.917 1.939 -19.319 1.00 88.44 99 PRO A C 1
ATOM 766 O O . PRO A 1 99 ? 11.802 1.343 -18.707 1.00 88.44 99 PRO A O 1
ATOM 769 N N . VAL A 1 100 ? 10.723 1.797 -20.629 1.00 91.56 100 VAL A N 1
ATOM 770 C CA . VAL A 1 100 ? 11.596 1.015 -21.512 1.00 91.56 100 VAL A CA 1
ATOM 771 C C . VAL A 1 100 ? 12.110 1.957 -22.590 1.00 91.56 100 VAL A C 1
ATOM 773 O O . VAL A 1 100 ? 11.343 2.406 -23.438 1.00 91.56 100 VAL A O 1
ATOM 776 N N . ALA A 1 101 ? 13.399 2.286 -22.528 1.00 93.75 101 ALA A N 1
ATOM 777 C CA . ALA A 1 101 ? 14.068 3.062 -23.562 1.00 93.75 101 ALA A CA 1
ATOM 778 C C . ALA A 1 101 ? 14.723 2.101 -24.557 1.00 93.75 101 ALA A C 1
ATOM 780 O O . ALA A 1 101 ? 15.490 1.222 -24.164 1.00 93.75 101 ALA A O 1
ATOM 781 N N . VAL A 1 102 ? 14.415 2.275 -25.839 1.00 95.19 102 VAL A N 1
ATOM 782 C CA . VAL A 1 102 ? 15.058 1.566 -26.946 1.00 95.19 102 VAL A CA 1
ATOM 783 C C . VAL A 1 102 ? 15.641 2.589 -27.907 1.00 95.19 102 VAL A C 1
ATOM 785 O O . VAL A 1 102 ? 15.078 3.666 -28.095 1.00 95.19 102 VAL A O 1
ATOM 788 N N . MET A 1 103 ? 16.775 2.249 -28.505 1.00 95.50 103 MET A N 1
ATOM 789 C CA . MET A 1 103 ? 17.383 3.024 -29.578 1.00 95.50 103 MET A CA 1
ATOM 790 C C . MET A 1 103 ? 17.299 2.211 -30.865 1.00 95.50 103 MET A C 1
ATOM 792 O O . MET A 1 103 ? 17.451 0.990 -30.849 1.00 95.50 103 MET A O 1
ATOM 796 N N . THR A 1 104 ? 17.040 2.887 -31.978 1.00 93.75 104 THR A N 1
ATOM 797 C CA . THR A 1 104 ? 17.201 2.296 -33.308 1.00 93.75 104 THR A CA 1
ATOM 798 C C . THR A 1 104 ? 18.685 2.153 -33.641 1.00 93.75 104 THR A C 1
ATOM 800 O O . THR A 1 104 ? 19.543 2.684 -32.933 1.00 93.75 104 THR A O 1
ATOM 803 N N . S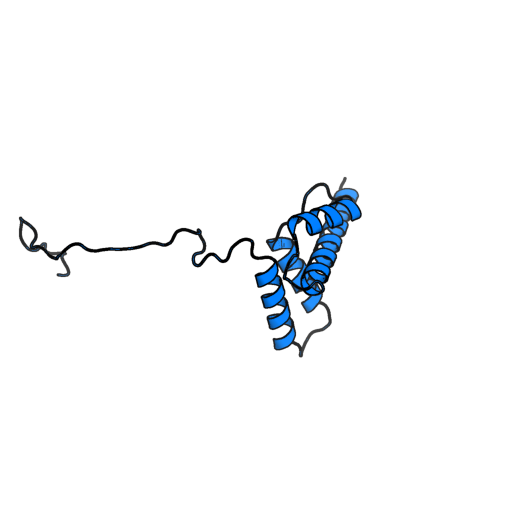ER A 1 105 ? 19.000 1.463 -34.741 1.00 94.38 105 SER A N 1
ATOM 804 C CA . SER A 1 105 ? 20.374 1.430 -35.249 1.00 94.38 105 SER A CA 1
ATOM 805 C C . SER A 1 105 ? 20.911 2.858 -35.423 1.00 94.38 105 SER A C 1
ATOM 807 O O . SER A 1 105 ? 20.177 3.714 -35.928 1.00 94.38 105 SER A O 1
ATOM 809 N N . PRO A 1 106 ? 22.168 3.129 -35.036 1.00 92.06 106 PRO A N 1
ATOM 810 C CA . PRO A 1 106 ? 22.782 4.427 -35.267 1.00 92.06 106 PRO A CA 1
ATOM 811 C C . PRO A 1 106 ? 22.851 4.711 -36.772 1.00 92.06 106 PRO A C 1
ATOM 813 O O . PRO A 1 106 ? 23.221 3.842 -37.563 1.00 92.06 106 PRO A O 1
ATOM 816 N N . HIS A 1 107 ? 22.488 5.931 -37.163 1.00 91.06 107 HIS A N 1
ATOM 817 C CA . HIS A 1 107 ? 22.583 6.419 -38.536 1.00 91.06 107 HIS A CA 1
ATOM 818 C C . HIS A 1 107 ? 23.122 7.856 -38.522 1.00 91.06 107 HIS A C 1
ATOM 820 O O . HIS A 1 107 ? 22.742 8.621 -37.631 1.00 91.06 107 HIS A O 1
ATOM 826 N N . PRO A 1 108 ? 24.005 8.242 -39.462 1.00 90.88 108 PRO A N 1
ATOM 827 C CA . PRO A 1 108 ? 24.478 9.617 -39.555 1.00 90.88 108 PRO A CA 1
ATOM 828 C C . PRO A 1 108 ? 23.325 10.593 -39.809 1.00 90.88 108 PRO A C 1
ATOM 830 O O . PRO A 1 108 ? 22.411 10.322 -40.587 1.00 90.88 108 PRO A O 1
ATOM 833 N N . CYS A 1 109 ? 23.382 11.759 -39.169 1.00 91.25 109 CYS A N 1
ATOM 834 C CA . CYS A 1 109 ? 22.422 12.828 -39.417 1.00 91.25 109 CYS A CA 1
ATOM 835 C C . CYS A 1 109 ? 22.546 13.329 -40.870 1.00 91.25 109 CYS A C 1
ATOM 837 O O . CYS A 1 109 ? 23.667 13.505 -41.354 1.00 91.25 109 CYS A O 1
ATOM 839 N N . PRO A 1 110 ? 21.432 13.639 -41.560 1.00 93.44 110 PRO A N 1
ATOM 840 C CA . PRO A 1 110 ? 21.450 14.031 -42.976 1.00 93.44 110 PRO A CA 1
ATOM 841 C C . PRO A 1 110 ? 22.207 15.342 -43.247 1.00 93.44 110 PRO A C 1
ATOM 843 O O . PRO A 1 110 ? 22.605 15.603 -44.375 1.00 93.44 110 PRO A O 1
ATOM 846 N N . HIS A 1 111 ? 22.415 16.164 -42.217 1.00 92.81 111 HIS A N 1
ATOM 847 C CA . HIS A 1 111 ? 23.151 17.429 -42.274 1.00 92.81 111 HIS A CA 1
ATOM 848 C C . HIS A 1 111 ? 24.570 17.334 -41.681 1.00 92.81 111 HIS A C 1
ATOM 850 O O . HIS A 1 111 ? 25.238 18.352 -41.522 1.00 92.81 111 HIS A O 1
ATOM 856 N N . GLY A 1 11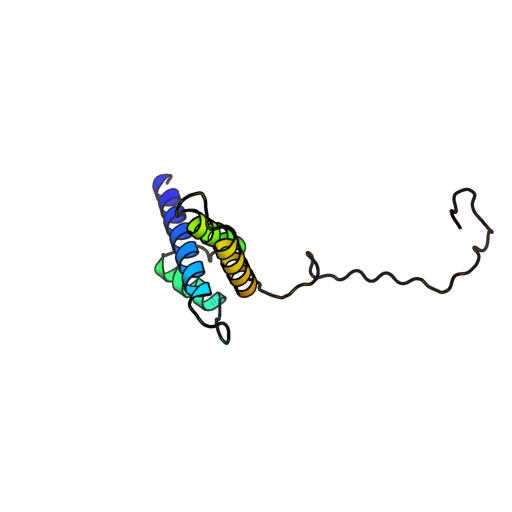2 ? 25.033 16.134 -41.318 1.00 89.19 112 GLY A N 1
ATOM 857 C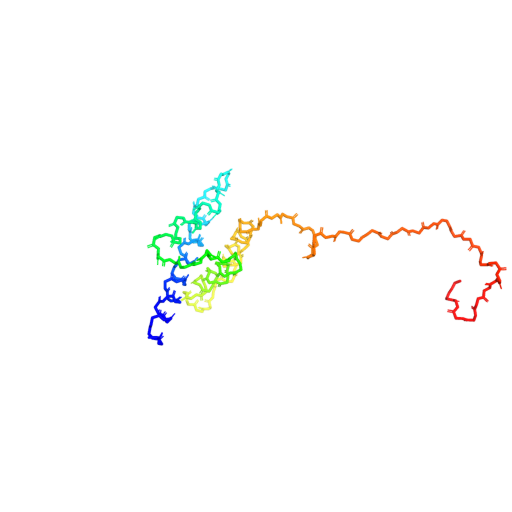 CA . GLY A 1 112 ? 26.315 15.938 -40.639 1.00 89.19 112 GLY A CA 1
ATOM 858 C C . GLY A 1 112 ? 26.267 16.232 -39.135 1.00 89.19 112 GLY A C 1
ATOM 859 O O . GLY A 1 112 ? 25.207 16.209 -38.513 1.00 89.19 112 GLY A O 1
ATOM 860 N N . ARG A 1 113 ? 27.436 16.454 -38.521 1.00 90.62 113 ARG A N 1
ATOM 861 C CA . ARG A 1 113 ? 27.577 16.615 -37.064 1.00 90.62 113 ARG A CA 1
ATOM 862 C C . ARG A 1 113 ? 27.336 18.065 -36.633 1.00 90.62 113 ARG A C 1
ATOM 864 O O . ARG A 1 113 ? 28.037 18.972 -37.074 1.00 90.62 113 ARG A O 1
ATOM 871 N N . CYS A 1 114 ? 26.399 18.267 -35.708 1.00 93.12 114 CYS A N 1
ATOM 872 C CA . CYS A 1 114 ? 26.172 19.562 -35.064 1.00 93.12 114 CYS A CA 1
ATOM 873 C C . CYS A 1 114 ? 27.290 19.917 -34.072 1.00 93.12 114 CYS A C 1
ATOM 875 O O . CYS A 1 114 ? 27.844 19.037 -33.419 1.00 93.12 114 CYS A O 1
ATOM 877 N N . VAL A 1 115 ? 27.533 21.218 -33.868 1.00 94.94 115 VAL A N 1
ATOM 878 C CA . VAL A 1 115 ? 28.532 21.741 -32.907 1.00 94.94 115 VAL A CA 1
ATOM 879 C C . VAL A 1 115 ? 28.295 21.229 -31.482 1.00 94.94 115 VAL A C 1
ATOM 881 O O . VAL A 1 115 ? 29.241 20.932 -30.765 1.00 94.94 115 VAL A O 1
ATOM 884 N N . MET A 1 116 ? 27.028 21.086 -31.087 1.00 94.75 116 MET A N 1
ATOM 885 C CA . MET A 1 116 ? 26.645 20.621 -29.749 1.00 94.75 116 MET A CA 1
ATOM 886 C C . MET A 1 116 ? 26.467 19.103 -29.656 1.00 94.75 116 MET A C 1
ATOM 888 O O . MET A 1 116 ? 26.062 18.615 -28.604 1.00 94.75 116 MET A O 1
ATOM 892 N N . CYS A 1 117 ? 26.707 18.351 -30.736 1.00 92.38 117 CYS A N 1
ATOM 893 C CA . CYS A 1 117 ? 26.511 16.908 -30.711 1.00 92.38 117 CYS A CA 1
ATOM 894 C C . CYS A 1 117 ? 27.701 16.249 -29.998 1.00 92.38 117 CYS A C 1
ATOM 896 O O . CYS A 1 117 ? 28.823 16.340 -30.503 1.00 92.38 117 CYS A O 1
ATOM 898 N N . PRO A 1 118 ? 27.490 15.579 -28.848 1.00 91.50 118 PRO A N 1
ATOM 899 C CA . PRO A 1 118 ? 28.577 14.927 -28.118 1.00 91.50 118 PRO A CA 1
ATOM 900 C C . PRO A 1 118 ? 29.098 13.661 -28.830 1.00 91.50 118 PRO A C 1
ATOM 902 O O . PRO A 1 118 ? 30.093 13.090 -28.386 1.00 91.50 118 PRO A O 1
ATOM 905 N N . GLY A 1 119 ? 28.438 13.233 -29.919 1.00 73.94 119 GLY A N 1
ATOM 906 C CA . GLY A 1 119 ? 28.768 12.099 -30.793 1.00 73.94 119 GLY A CA 1
ATOM 907 C C . GLY A 1 119 ? 28.232 12.317 -32.202 1.00 73.94 119 GLY A C 1
ATOM 908 O O . GLY A 1 119 ? 27.066 12.745 -32.307 1.00 73.94 119 GLY A O 1
#

Foldseek 3Di:
DVVVVVLLVVLLLVLLQVLLVVLLPDDQPDDPSVVSQVVSCVVSVHPDGDDLVSSLVSNLVVVVPPDDDDCVPVSVVSSVSSCVSSDPDPQPDPVSDDDDDDDDPDDADPVGDDPPRPD